Protein AF-A0A3D5YI89-F1 (afdb_monomer_lite)

Structure (mmCIF, N/CA/C/O backbone):
data_AF-A0A3D5YI89-F1
#
_entry.id   AF-A0A3D5YI89-F1
#
loop_
_atom_site.group_PDB
_atom_site.id
_atom_site.type_symbol
_atom_site.label_atom_id
_atom_site.label_alt_id
_atom_site.label_comp_id
_atom_site.label_asym_id
_atom_site.label_entity_id
_atom_site.label_seq_id
_atom_site.pdbx_PDB_ins_code
_atom_site.Cartn_x
_atom_site.Cartn_y
_atom_site.Cartn_z
_atom_site.occupancy
_atom_site.B_iso_or_equiv
_atom_site.auth_seq_id
_atom_site.auth_comp_id
_atom_site.auth_asym_id
_atom_site.auth_atom_id
_atom_site.pdbx_PDB_model_num
ATOM 1 N N . MET A 1 1 ? 6.642 -1.874 -14.138 1.00 91.25 1 MET A N 1
ATOM 2 C CA . MET A 1 1 ? 6.926 -0.472 -14.496 1.00 91.25 1 MET A CA 1
ATOM 3 C C . MET A 1 1 ? 8.266 -0.401 -15.227 1.00 91.25 1 MET A C 1
ATOM 5 O O . MET A 1 1 ? 9.163 -1.169 -14.890 1.00 91.25 1 MET A O 1
ATOM 9 N N . SER A 1 2 ? 8.361 0.403 -16.286 1.00 90.44 2 SER A N 1
ATOM 10 C CA . SER A 1 2 ? 9.575 0.615 -17.092 1.00 90.44 2 SER A CA 1
ATOM 11 C C . SER A 1 2 ? 10.580 1.542 -16.388 1.00 90.44 2 SER A C 1
ATOM 13 O O . SER A 1 2 ? 10.279 2.073 -15.319 1.00 90.44 2 SER A O 1
ATOM 15 N N . TYR A 1 3 ? 11.752 1.757 -16.997 1.00 86.81 3 TYR A N 1
ATOM 16 C CA . TYR A 1 3 ? 12.731 2.744 -16.523 1.00 86.81 3 TYR A CA 1
ATOM 17 C C . TYR A 1 3 ? 12.175 4.182 -16.550 1.00 86.81 3 TYR A C 1
ATOM 19 O O . TYR A 1 3 ? 12.464 4.974 -15.659 1.00 86.81 3 TYR A O 1
ATOM 27 N N . ASP A 1 4 ? 11.286 4.486 -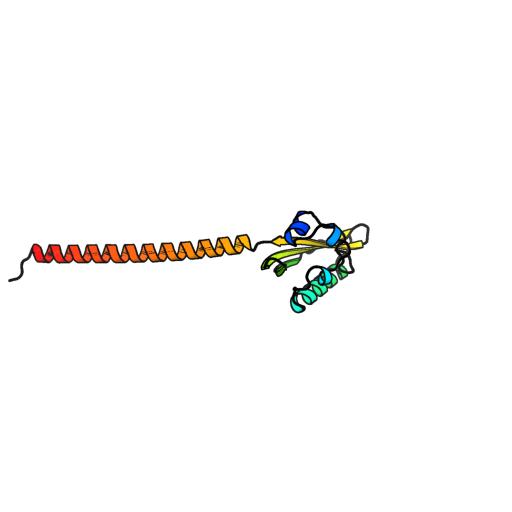17.501 1.00 88.56 4 ASP A N 1
ATOM 28 C CA . ASP A 1 4 ? 10.614 5.789 -17.631 1.00 88.56 4 ASP A CA 1
ATOM 29 C C . ASP A 1 4 ? 9.403 5.942 -16.686 1.00 88.56 4 ASP A C 1
ATOM 31 O O . ASP A 1 4 ? 8.573 6.829 -16.858 1.00 88.56 4 ASP A O 1
ATOM 35 N N . ASN A 1 5 ? 9.275 5.065 -15.682 1.00 90.38 5 ASN A N 1
ATOM 36 C CA . ASN A 1 5 ? 8.160 5.014 -14.731 1.00 90.38 5 ASN A CA 1
ATOM 37 C C . ASN A 1 5 ? 6.772 4.817 -15.372 1.00 90.38 5 ASN A C 1
ATOM 39 O O . ASN A 1 5 ? 5.757 5.198 -14.791 1.00 90.38 5 ASN A O 1
ATOM 43 N N . THR A 1 6 ? 6.706 4.166 -16.539 1.00 95.19 6 THR A N 1
ATOM 44 C CA . THR A 1 6 ? 5.429 3.808 -17.176 1.00 95.19 6 THR A CA 1
ATOM 45 C C . THR A 1 6 ? 4.980 2.386 -16.835 1.00 95.19 6 THR A C 1
ATOM 47 O O . THR A 1 6 ? 5.783 1.444 -16.729 1.00 95.19 6 THR A O 1
ATOM 50 N N . TYR A 1 7 ? 3.677 2.190 -16.655 1.00 96.56 7 TYR A N 1
ATOM 51 C CA . TYR A 1 7 ? 3.089 0.874 -16.417 1.00 96.56 7 TYR A CA 1
ATOM 52 C C . TYR A 1 7 ? 3.074 0.058 -17.709 1.00 96.56 7 TYR A C 1
ATOM 54 O O . TYR A 1 7 ? 2.392 0.379 -18.668 1.00 96.56 7 TYR A O 1
ATOM 62 N N . THR A 1 8 ? 3.828 -1.037 -17.728 1.00 95.44 8 THR A N 1
ATOM 63 C CA . THR A 1 8 ? 3.962 -1.908 -18.913 1.00 95.44 8 THR A CA 1
ATOM 64 C C . THR A 1 8 ? 3.185 -3.212 -18.789 1.00 95.44 8 THR A C 1
ATOM 66 O O . THR A 1 8 ? 2.913 -3.876 -19.784 1.00 95.44 8 THR A O 1
ATOM 69 N N . ARG A 1 9 ? 2.847 -3.600 -17.557 1.00 95.00 9 ARG A N 1
ATOM 70 C CA . ARG A 1 9 ? 2.046 -4.773 -17.209 1.00 95.00 9 ARG A CA 1
ATOM 71 C C . ARG A 1 9 ? 1.284 -4.459 -15.932 1.00 95.00 9 ARG A C 1
ATOM 73 O O . ARG A 1 9 ? 1.818 -3.788 -15.048 1.00 95.00 9 ARG A O 1
ATOM 80 N N . VAL A 1 10 ? 0.073 -4.981 -15.836 1.00 97.06 10 VAL A N 1
ATOM 81 C CA . VAL A 1 10 ? -0.809 -4.818 -14.684 1.00 97.06 10 VAL A CA 1
ATOM 82 C C . VAL A 1 10 ? -1.677 -6.065 -14.549 1.00 97.06 10 VAL A C 1
ATOM 84 O O . VAL A 1 10 ? -1.969 -6.723 -15.548 1.00 97.06 10 VAL A O 1
ATOM 87 N N . ASN A 1 11 ? -2.035 -6.438 -13.322 1.00 96.31 11 ASN A N 1
ATOM 88 C CA . ASN A 1 11 ? -3.022 -7.486 -13.089 1.00 96.31 11 ASN A CA 1
ATOM 89 C C . ASN A 1 11 ? -4.406 -6.872 -12.831 1.00 96.31 11 ASN A C 1
ATOM 91 O O . ASN A 1 11 ? -4.536 -5.750 -12.347 1.00 96.31 11 ASN A O 1
ATOM 95 N N . GLU A 1 12 ? -5.453 -7.657 -13.074 1.00 96.38 12 GLU A N 1
ATOM 96 C CA . GLU A 1 12 ? -6.840 -7.216 -12.868 1.00 96.38 12 GLU A CA 1
ATOM 97 C C . GLU A 1 12 ? -7.140 -6.806 -11.419 1.00 96.38 12 GLU A C 1
ATOM 99 O O . GL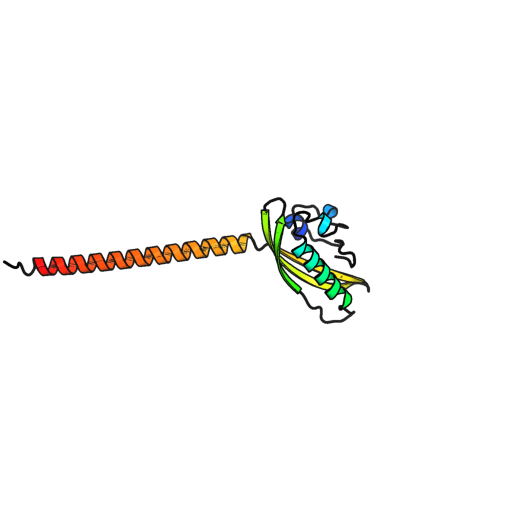U A 1 12 ? -8.027 -5.996 -11.166 1.00 96.38 12 GLU A O 1
ATOM 104 N N . SER A 1 13 ? -6.409 -7.356 -10.443 1.00 95.75 13 SER A N 1
ATOM 105 C CA . SER A 1 13 ? -6.600 -6.989 -9.037 1.00 95.75 13 SER A CA 1
ATOM 106 C C . SER A 1 13 ? -6.183 -5.548 -8.759 1.00 95.75 13 SER A C 1
ATOM 108 O O . SER A 1 13 ? -6.942 -4.824 -8.126 1.00 95.75 13 SER A O 1
ATOM 110 N N . PHE A 1 14 ? -5.011 -5.125 -9.242 1.00 96.44 14 PHE A N 1
ATOM 111 C CA . PHE A 1 14 ? -4.552 -3.745 -9.097 1.00 96.44 14 PHE A CA 1
ATOM 112 C C . PHE A 1 14 ? -5.442 -2.781 -9.877 1.00 96.44 14 PHE A C 1
ATOM 114 O O . PHE A 1 14 ? -5.803 -1.732 -9.356 1.00 96.44 14 PHE A O 1
ATOM 121 N N . ALA A 1 15 ? -5.848 -3.162 -11.092 1.00 96.38 15 ALA A N 1
ATOM 122 C CA . ALA A 1 15 ? -6.731 -2.340 -11.908 1.00 96.38 15 ALA A CA 1
ATOM 123 C C . ALA A 1 15 ? -8.058 -2.050 -11.188 1.00 96.38 15 ALA A C 1
ATOM 125 O O . ALA A 1 15 ? -8.439 -0.891 -11.022 1.00 96.38 15 ALA A O 1
ATOM 126 N N . ARG A 1 16 ? -8.695 -3.096 -10.639 1.00 95.31 16 ARG A N 1
ATOM 127 C CA . ARG A 1 16 ? -9.896 -2.950 -9.805 1.00 95.31 16 ARG A CA 1
ATOM 128 C C . ARG A 1 16 ? -9.656 -2.128 -8.544 1.00 95.31 16 ARG A C 1
ATOM 130 O O . ARG A 1 16 ? -10.518 -1.327 -8.212 1.00 95.31 16 ARG A O 1
ATOM 137 N N . MET A 1 17 ? -8.525 -2.325 -7.863 1.00 94.94 17 MET A N 1
ATOM 138 C CA . MET A 1 17 ? -8.186 -1.598 -6.634 1.00 94.94 17 MET A CA 1
ATOM 139 C C . MET A 1 17 ? -8.172 -0.084 -6.860 1.00 94.94 17 MET A C 1
ATOM 141 O O . MET A 1 17 ? -8.692 0.644 -6.034 1.00 94.94 17 MET A O 1
ATOM 145 N N . ILE A 1 18 ? -7.632 0.386 -7.989 1.00 95.19 18 ILE A N 1
ATOM 146 C CA . ILE A 1 18 ? -7.576 1.824 -8.305 1.00 95.19 18 ILE A CA 1
ATOM 147 C C . ILE A 1 18 ? -8.767 2.313 -9.148 1.00 95.19 18 ILE A C 1
ATOM 149 O O . ILE A 1 18 ? -8.733 3.425 -9.673 1.00 95.19 18 ILE A O 1
ATOM 153 N N . GLY A 1 19 ? -9.792 1.473 -9.341 1.00 94.94 19 GLY A N 1
ATOM 154 C CA . GLY A 1 19 ? -11.016 1.827 -10.067 1.00 94.94 19 GLY A CA 1
ATOM 155 C C . GLY A 1 19 ? -10.862 2.009 -11.583 1.00 94.94 19 GLY A C 1
ATOM 156 O O . GLY A 1 19 ? -11.665 2.713 -12.192 1.00 94.94 19 GLY A O 1
ATOM 157 N N . LYS A 1 20 ? -9.852 1.400 -12.220 1.00 95.81 20 LYS A N 1
ATOM 158 C CA . LYS A 1 20 ? -9.569 1.554 -13.663 1.00 95.81 20 LYS A CA 1
ATOM 159 C C . LYS A 1 20 ? -9.552 0.213 -14.396 1.00 95.81 20 LYS A C 1
ATOM 161 O O . LYS A 1 20 ? -9.392 -0.845 -13.792 1.00 95.81 20 LYS A O 1
ATOM 166 N N . ARG A 1 21 ? -9.704 0.236 -15.722 1.00 96.94 21 ARG A N 1
ATOM 167 C CA . ARG A 1 21 ? -9.434 -0.931 -16.579 1.00 96.94 21 ARG A CA 1
ATOM 168 C C . ARG A 1 21 ? -7.938 -1.042 -16.855 1.00 96.94 21 ARG A C 1
ATOM 170 O O . ARG A 1 21 ? -7.242 -0.030 -16.906 1.00 96.94 21 ARG A O 1
ATOM 177 N N . SER A 1 22 ? -7.447 -2.256 -17.092 1.00 96.31 22 SER A N 1
ATOM 178 C CA . SER A 1 22 ? -6.034 -2.502 -17.405 1.00 96.31 22 SER A CA 1
ATOM 179 C C . SER A 1 22 ? -5.523 -1.618 -18.556 1.00 96.31 22 SER A C 1
ATOM 181 O O . SER A 1 22 ? -4.439 -1.051 -18.453 1.00 96.31 22 SER A O 1
ATOM 183 N N . GLU A 1 23 ? -6.318 -1.392 -19.606 1.00 96.12 23 GLU A N 1
ATOM 184 C CA . GLU A 1 23 ? -5.944 -0.551 -20.757 1.00 96.12 23 GLU A CA 1
ATOM 185 C C . GLU A 1 23 ? -5.842 0.945 -20.429 1.00 96.12 23 GLU A C 1
ATOM 187 O O . GLU A 1 23 ? -5.177 1.683 -21.146 1.00 96.12 23 GLU A O 1
ATOM 192 N N . GLU A 1 24 ? -6.496 1.404 -19.360 1.00 96.88 24 GLU A N 1
ATOM 193 C CA . GLU A 1 24 ? -6.407 2.793 -18.889 1.00 96.88 24 GLU A CA 1
ATOM 194 C C . GLU A 1 24 ? -5.148 3.035 -18.047 1.00 96.88 24 GLU A C 1
ATOM 196 O O . GLU A 1 24 ? -4.813 4.183 -17.768 1.00 96.88 24 GLU A O 1
ATOM 201 N N . ILE A 1 25 ? -4.469 1.959 -17.637 1.00 97.56 25 ILE A N 1
ATOM 202 C CA . ILE A 1 25 ? -3.268 1.977 -16.793 1.00 97.56 25 ILE A CA 1
ATOM 203 C C . ILE A 1 25 ? -2.010 1.830 -17.640 1.00 97.56 25 ILE A C 1
ATOM 205 O O . ILE A 1 25 ? -0.990 2.446 -17.342 1.00 97.56 25 ILE A O 1
ATOM 209 N N . LEU A 1 26 ? -2.065 1.001 -18.682 1.00 97.44 26 LEU A N 1
ATOM 210 C CA . LEU A 1 26 ? -0.916 0.763 -19.548 1.00 97.44 26 LEU A CA 1
ATOM 211 C C . LEU A 1 26 ? -0.407 2.067 -20.175 1.00 97.44 26 LEU A C 1
ATOM 213 O O . LEU A 1 26 ? -1.175 2.949 -20.550 1.00 97.44 26 LEU A O 1
ATOM 217 N N . ASP A 1 27 ? 0.917 2.170 -20.253 1.00 96.94 27 ASP A N 1
ATOM 218 C CA . ASP A 1 27 ? 1.678 3.313 -20.763 1.00 96.94 27 ASP A CA 1
ATOM 219 C C . ASP A 1 27 ? 1.488 4.629 -19.993 1.00 96.94 27 ASP A C 1
ATOM 221 O O . ASP A 1 27 ? 2.034 5.657 -20.392 1.00 96.94 27 ASP A O 1
ATOM 225 N N . LYS A 1 28 ? 0.784 4.603 -18.857 1.00 97.62 28 LYS A N 1
ATOM 226 C CA . LYS A 1 28 ? 0.654 5.746 -17.950 1.00 97.62 28 LYS A CA 1
ATOM 227 C C . LYS A 1 28 ? 1.752 5.779 -16.909 1.00 97.62 28 LYS A C 1
ATOM 229 O O . LYS A 1 28 ? 2.378 4.761 -16.622 1.00 97.62 28 LYS A O 1
ATOM 234 N N . THR A 1 29 ? 1.973 6.954 -16.343 1.00 95.62 29 THR A N 1
ATOM 235 C CA . THR A 1 29 ? 2.845 7.187 -15.186 1.00 95.62 29 THR A CA 1
ATOM 236 C C . THR A 1 29 ? 2.043 7.272 -13.884 1.00 95.62 29 THR A C 1
ATOM 238 O O . THR A 1 29 ? 0.823 7.447 -13.901 1.00 95.62 29 THR A O 1
ATOM 241 N N . ASP A 1 30 ? 2.726 7.219 -12.736 1.00 93.88 30 ASP A N 1
ATOM 242 C CA . ASP A 1 30 ? 2.101 7.508 -11.432 1.00 93.88 30 ASP A CA 1
ATOM 243 C C . ASP A 1 30 ? 1.498 8.929 -11.365 1.00 93.88 30 ASP A C 1
ATOM 245 O O . ASP A 1 30 ? 0.561 9.174 -10.608 1.00 93.88 30 ASP A O 1
ATOM 249 N N . GLU A 1 31 ? 2.022 9.883 -12.143 1.00 93.75 31 GLU A N 1
ATOM 250 C CA . GLU A 1 31 ? 1.488 11.251 -12.258 1.00 93.75 31 GLU A CA 1
ATOM 251 C C . GLU A 1 31 ? 0.128 11.293 -12.932 1.00 93.75 31 GLU A C 1
ATOM 253 O O . GLU A 1 31 ? -0.801 11.909 -12.414 1.00 93.75 31 GLU A O 1
ATOM 258 N N . GLU A 1 32 ? -0.018 10.568 -14.033 1.00 95.81 32 GLU A N 1
ATOM 259 C CA . GLU A 1 32 ? -1.285 10.504 -14.751 1.00 95.81 32 GLU A CA 1
ATOM 260 C C . GLU A 1 32 ? -2.343 9.680 -14.007 1.00 95.81 32 GLU A C 1
ATOM 262 O O . GLU A 1 32 ? -3.533 9.979 -14.109 1.00 95.81 32 GLU A O 1
ATOM 267 N N . LEU A 1 33 ? -1.934 8.632 -13.282 1.00 95.50 33 LEU A N 1
ATOM 268 C CA . LEU A 1 33 ? -2.864 7.715 -12.613 1.00 95.50 33 LEU A CA 1
ATOM 269 C C . LEU A 1 33 ? -3.298 8.185 -11.230 1.00 95.50 33 LEU A C 1
ATOM 271 O O . LEU A 1 33 ? -4.443 7.943 -10.850 1.00 95.50 33 LEU A O 1
ATOM 275 N N . PHE A 1 34 ? -2.409 8.858 -10.500 1.00 95.75 34 PHE A N 1
ATOM 276 C CA . PHE A 1 34 ? -2.644 9.287 -9.124 1.00 95.75 34 PHE A CA 1
ATOM 277 C C . PHE A 1 34 ? -2.438 10.799 -8.995 1.00 95.75 34 PHE A C 1
ATOM 279 O O . PHE A 1 34 ? -1.501 11.240 -8.325 1.00 95.75 34 PHE A O 1
ATOM 286 N N . PRO A 1 35 ? -3.293 11.627 -9.623 1.00 94.62 35 PRO A N 1
ATOM 287 C CA . PRO A 1 35 ? -3.137 13.083 -9.609 1.00 94.62 35 PRO A CA 1
ATOM 288 C C . PRO A 1 35 ? -3.331 13.696 -8.215 1.00 94.62 35 PRO A C 1
ATOM 290 O O . PRO A 1 35 ? -2.849 14.793 -7.958 1.00 94.62 35 PRO A O 1
ATOM 293 N N . LEU A 1 36 ? -4.021 12.993 -7.310 1.00 94.31 36 LEU A N 1
ATOM 294 C CA . LEU A 1 36 ? -4.231 13.424 -5.926 1.00 94.31 36 LEU A CA 1
ATOM 295 C C . LEU A 1 36 ? -3.055 13.071 -5.001 1.00 94.31 36 LEU A C 1
ATOM 297 O O . LEU A 1 36 ? -2.988 13.576 -3.882 1.00 94.31 36 LEU A O 1
ATOM 301 N N . LEU A 1 37 ? -2.126 12.217 -5.447 1.00 95.50 37 LEU A N 1
ATOM 302 C CA . LEU A 1 37 ? -0.961 11.836 -4.655 1.00 95.50 37 LEU A CA 1
ATOM 303 C C . LEU A 1 37 ? -0.039 13.043 -4.461 1.00 95.50 37 LEU A C 1
ATOM 305 O O . LEU A 1 37 ? 0.319 13.720 -5.428 1.00 95.50 37 LEU A O 1
ATOM 309 N N . SER A 1 38 ? 0.368 13.284 -3.214 1.00 94.94 38 SER A N 1
ATOM 310 C CA . SER A 1 38 ? 1.212 14.426 -2.867 1.00 94.94 38 SER A CA 1
ATOM 311 C C . SER A 1 38 ? 2.578 14.372 -3.556 1.00 94.94 38 SER A C 1
ATOM 313 O O . SER A 1 38 ? 3.162 13.300 -3.744 1.00 94.94 38 SER A O 1
ATOM 315 N N . ASP A 1 39 ? 3.121 15.547 -3.878 1.00 94.94 39 ASP A N 1
ATOM 316 C CA . ASP A 1 39 ? 4.433 15.662 -4.524 1.00 94.94 39 ASP A CA 1
ATOM 317 C C . ASP A 1 39 ? 5.561 15.074 -3.671 1.00 94.94 39 ASP A C 1
ATOM 319 O O . ASP A 1 39 ? 6.510 14.515 -4.213 1.00 94.94 39 ASP A O 1
ATOM 323 N N . ASP A 1 40 ? 5.464 15.157 -2.342 1.00 94.75 40 ASP A N 1
ATOM 324 C CA . ASP A 1 40 ? 6.448 14.560 -1.433 1.00 94.75 40 ASP A CA 1
ATOM 325 C C . ASP A 1 40 ? 6.516 13.036 -1.604 1.00 94.75 40 ASP A C 1
ATOM 327 O O . ASP A 1 40 ? 7.585 12.480 -1.877 1.00 94.75 40 ASP A O 1
ATOM 331 N N . ILE A 1 41 ? 5.359 12.363 -1.545 1.00 94.19 41 ILE A N 1
ATOM 332 C CA . ILE A 1 41 ? 5.292 10.914 -1.742 1.00 94.19 41 ILE A CA 1
ATOM 333 C C . ILE A 1 41 ? 5.727 10.578 -3.167 1.00 94.19 41 ILE A C 1
ATOM 335 O O . ILE A 1 41 ? 6.595 9.727 -3.346 1.00 94.19 41 ILE A O 1
ATOM 339 N N . ARG A 1 42 ? 5.206 11.277 -4.179 1.00 94.31 42 ARG A N 1
ATOM 340 C CA . ARG A 1 42 ? 5.560 11.060 -5.589 1.00 94.31 42 ARG A CA 1
ATOM 341 C C . ARG A 1 42 ? 7.068 11.137 -5.822 1.00 94.31 42 ARG A C 1
ATOM 343 O O . ARG A 1 42 ? 7.654 10.203 -6.366 1.00 94.31 42 ARG A O 1
ATOM 350 N N . ASN A 1 43 ? 7.707 12.216 -5.382 1.00 94.19 43 ASN A N 1
ATOM 351 C CA . ASN A 1 43 ? 9.140 12.429 -5.570 1.00 94.19 43 ASN A CA 1
ATOM 352 C C . ASN A 1 43 ? 9.968 11.374 -4.835 1.00 94.19 43 ASN A C 1
ATOM 354 O O . ASN A 1 43 ? 10.956 10.877 -5.380 1.00 94.19 43 ASN A O 1
ATOM 358 N N . ARG A 1 44 ? 9.545 10.978 -3.630 1.00 94.00 44 ARG A N 1
ATOM 359 C CA . ARG A 1 44 ? 10.175 9.897 -2.868 1.00 94.00 44 ARG A CA 1
ATOM 360 C C . ARG A 1 44 ? 10.079 8.555 -3.598 1.00 94.00 44 ARG A C 1
ATOM 362 O O . ARG A 1 44 ? 11.092 7.867 -3.716 1.00 94.00 44 ARG A O 1
ATOM 369 N N . LEU A 1 45 ? 8.909 8.209 -4.142 1.00 93.00 45 LEU A N 1
ATOM 370 C CA . LEU A 1 45 ? 8.703 6.986 -4.928 1.00 93.00 45 LEU A CA 1
ATOM 371 C C . LEU A 1 45 ? 9.552 6.978 -6.205 1.00 93.00 45 LEU A C 1
ATOM 373 O O . LEU A 1 45 ? 10.164 5.958 -6.516 1.00 93.00 45 LEU A O 1
ATOM 377 N N . LEU A 1 46 ? 9.621 8.104 -6.921 1.00 92.81 46 LEU A N 1
ATOM 378 C CA . LEU A 1 46 ? 10.427 8.247 -8.137 1.00 92.81 46 LEU A CA 1
ATOM 379 C C . LEU A 1 46 ? 11.927 8.121 -7.848 1.00 92.81 46 LEU A C 1
ATOM 381 O O . LEU A 1 46 ? 12.629 7.390 -8.546 1.00 92.81 46 LEU A O 1
ATOM 385 N N . ALA A 1 47 ? 12.418 8.802 -6.809 1.00 92.44 47 ALA A N 1
ATOM 386 C CA . ALA A 1 47 ? 13.815 8.716 -6.394 1.00 92.44 47 ALA A CA 1
ATOM 387 C C . ALA A 1 47 ? 14.184 7.291 -5.957 1.00 92.44 47 ALA A C 1
ATOM 389 O O . ALA A 1 47 ? 15.235 6.784 -6.342 1.00 92.44 47 ALA A O 1
ATOM 390 N N . SER A 1 48 ? 13.293 6.635 -5.209 1.00 91.31 48 SER A N 1
ATOM 391 C CA . SER A 1 48 ? 13.435 5.240 -4.790 1.00 91.31 48 SER A CA 1
ATOM 392 C C . SER A 1 48 ? 13.528 4.293 -5.992 1.00 91.31 48 SER A C 1
ATOM 394 O O . SER A 1 48 ? 14.519 3.578 -6.130 1.00 91.31 48 SER A O 1
ATOM 396 N N . ASN A 1 49 ? 12.573 4.373 -6.931 1.00 92.00 49 ASN A N 1
ATOM 397 C CA . ASN A 1 49 ? 12.582 3.572 -8.159 1.00 92.00 49 ASN A CA 1
ATOM 398 C C . ASN A 1 49 ? 13.883 3.761 -8.947 1.00 92.00 49 ASN A C 1
ATOM 400 O O . ASN A 1 49 ? 14.493 2.783 -9.373 1.00 92.00 49 ASN A O 1
ATOM 404 N N . LYS A 1 50 ? 14.309 5.015 -9.138 1.00 91.25 50 LYS A N 1
ATOM 405 C CA . LYS A 1 50 ? 15.524 5.338 -9.889 1.00 91.25 50 LYS A CA 1
ATOM 406 C C . LYS A 1 50 ? 16.765 4.744 -9.231 1.00 91.25 50 LYS A C 1
ATOM 408 O O . LYS A 1 50 ? 17.532 4.072 -9.908 1.00 91.25 50 LYS A O 1
ATOM 413 N N . ASN A 1 51 ? 16.928 4.940 -7.923 1.00 90.81 51 ASN A N 1
ATOM 414 C CA . ASN A 1 51 ? 18.066 4.395 -7.189 1.00 90.81 51 ASN A CA 1
ATOM 415 C C . ASN A 1 51 ? 18.121 2.865 -7.307 1.00 90.81 51 ASN A C 1
ATOM 417 O O . ASN A 1 51 ? 19.170 2.331 -7.648 1.00 90.81 51 ASN A O 1
ATOM 421 N N . SER A 1 52 ? 16.995 2.170 -7.110 1.00 90.00 52 SER A N 1
ATOM 422 C CA . SER A 1 52 ? 16.927 0.707 -7.241 1.00 90.00 52 SER A CA 1
ATOM 423 C C . SER A 1 52 ? 17.228 0.213 -8.660 1.00 90.00 52 SER A C 1
ATOM 425 O O . SER A 1 52 ? 17.847 -0.834 -8.833 1.00 90.00 52 SER A O 1
ATOM 427 N N . LEU A 1 53 ? 16.797 0.946 -9.690 1.00 90.25 53 LEU A N 1
ATOM 428 C CA . LEU A 1 53 ? 17.095 0.610 -11.085 1.00 90.25 53 LEU A CA 1
ATOM 429 C C . LEU A 1 53 ? 18.560 0.871 -11.447 1.00 90.25 53 LEU A C 1
ATOM 431 O O . LEU A 1 53 ? 19.138 0.120 -12.228 1.00 90.25 53 LEU A O 1
ATOM 435 N N . ASP A 1 54 ? 19.172 1.917 -10.903 1.00 89.12 54 ASP A N 1
ATOM 436 C CA . ASP A 1 54 ? 20.569 2.236 -11.189 1.00 89.12 54 ASP A CA 1
ATOM 437 C C . ASP A 1 54 ? 21.521 1.213 -10.540 1.00 89.12 54 ASP A C 1
ATOM 439 O O . ASP A 1 54 ? 22.583 0.943 -11.102 1.00 89.12 54 ASP A O 1
ATOM 443 N N . THR A 1 55 ? 21.128 0.587 -9.422 1.00 86.56 55 THR A N 1
ATOM 444 C CA . THR A 1 55 ? 21.950 -0.399 -8.697 1.00 86.56 55 THR A CA 1
ATOM 445 C C . THR A 1 55 ? 21.721 -1.857 -9.094 1.00 86.56 55 THR A C 1
ATOM 447 O O . THR A 1 55 ? 22.622 -2.660 -8.885 1.00 86.56 55 THR A O 1
ATOM 450 N N . VAL A 1 56 ? 20.553 -2.228 -9.640 1.00 88.62 56 VAL A N 1
ATOM 451 C CA . VAL A 1 56 ? 20.243 -3.640 -9.944 1.00 88.62 56 VAL A CA 1
ATOM 452 C C . VAL A 1 56 ? 21.066 -4.170 -11.120 1.00 88.62 56 VAL A C 1
ATOM 454 O O . VAL A 1 56 ? 21.112 -3.541 -12.178 1.00 88.62 56 VAL A O 1
ATOM 457 N N . GLU A 1 57 ? 21.657 -5.354 -10.977 1.00 85.50 57 GLU A N 1
ATOM 458 C CA . GLU A 1 57 ? 22.408 -6.045 -12.032 1.00 85.50 57 GLU A CA 1
ATOM 459 C C . GLU A 1 57 ? 21.803 -7.422 -12.364 1.00 85.50 57 GLU A C 1
ATOM 461 O O . GLU A 1 57 ? 20.964 -7.968 -11.642 1.00 85.50 57 GLU A O 1
ATOM 466 N N . GLU A 1 58 ? 22.188 -7.991 -13.508 1.00 75.44 58 GLU A N 1
ATOM 467 C CA . GLU A 1 58 ? 21.709 -9.310 -13.932 1.00 75.44 58 GLU A CA 1
ATOM 468 C C . GLU A 1 58 ? 22.288 -10.406 -13.013 1.00 75.44 58 GLU A C 1
ATOM 470 O O . GLU A 1 58 ? 23.505 -10.558 -12.917 1.00 75.44 58 GLU A O 1
ATOM 475 N N . ASN A 1 59 ? 21.413 -11.201 -12.379 1.00 70.50 59 ASN A N 1
ATOM 476 C CA . ASN A 1 59 ? 21.722 -12.213 -11.345 1.00 70.50 59 ASN A CA 1
ATOM 477 C C . ASN A 1 59 ? 22.042 -11.676 -9.937 1.00 70.50 59 ASN A C 1
ATOM 479 O O . ASN A 1 59 ? 22.577 -12.429 -9.124 1.00 70.50 59 ASN A O 1
ATOM 483 N N . ASP A 1 60 ? 21.712 -10.418 -9.643 1.00 74.75 60 ASP A N 1
ATOM 484 C CA . ASP A 1 60 ? 21.822 -9.871 -8.287 1.00 74.75 60 ASP A CA 1
ATOM 485 C C . ASP A 1 60 ? 20.662 -10.322 -7.378 1.00 74.75 60 ASP A C 1
ATOM 487 O O . ASP A 1 60 ? 19.550 -10.598 -7.854 1.00 74.75 60 ASP A O 1
ATOM 491 N N . ASP A 1 61 ? 20.912 -10.377 -6.068 1.00 68.56 61 ASP A N 1
ATOM 492 C CA . ASP A 1 61 ? 19.864 -10.597 -5.071 1.00 68.56 61 ASP A CA 1
ATOM 493 C C . ASP A 1 61 ? 18.961 -9.354 -5.044 1.00 68.56 61 ASP A C 1
ATOM 495 O O . ASP A 1 61 ? 19.359 -8.264 -4.641 1.00 68.56 61 ASP A O 1
ATOM 499 N N . GLN A 1 62 ? 17.726 -9.503 -5.525 1.00 80.25 62 GLN A N 1
ATOM 500 C CA . GLN A 1 62 ? 16.818 -8.373 -5.719 1.00 80.25 62 GLN A CA 1
ATOM 501 C C . GLN A 1 62 ? 16.319 -7.826 -4.375 1.00 80.25 62 GLN A C 1
ATOM 503 O O . GLN A 1 62 ? 15.395 -8.379 -3.767 1.00 80.25 62 GLN A O 1
ATOM 508 N N . GLU A 1 63 ? 16.887 -6.706 -3.925 1.00 83.50 63 GLU A N 1
ATOM 509 C CA . GLU A 1 63 ? 16.388 -6.006 -2.744 1.00 83.50 63 GLU A CA 1
ATOM 510 C C . GLU A 1 63 ? 14.966 -5.491 -2.987 1.00 83.50 63 GLU A C 1
ATOM 512 O O . GLU A 1 63 ? 14.703 -4.660 -3.858 1.00 83.50 63 GLU A O 1
ATOM 517 N N . THR A 1 64 ? 14.025 -6.010 -2.200 1.00 88.50 64 THR A N 1
ATOM 518 C CA . THR A 1 64 ? 12.634 -5.563 -2.233 1.00 88.50 64 THR A CA 1
ATOM 519 C C . THR A 1 64 ? 12.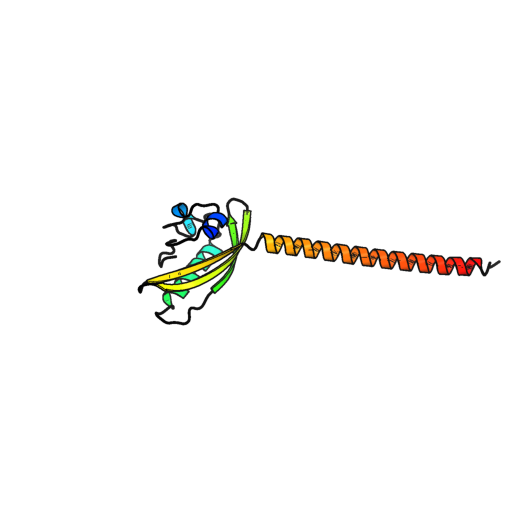441 -4.450 -1.221 1.00 88.50 64 THR A C 1
ATOM 521 O O . THR A 1 64 ? 12.655 -4.639 -0.025 1.00 88.50 64 THR A O 1
ATOM 524 N N . LEU A 1 65 ? 11.989 -3.300 -1.706 1.00 91.00 65 LEU A N 1
ATOM 525 C CA . LEU A 1 65 ? 11.567 -2.192 -0.866 1.00 91.00 65 LEU A CA 1
ATOM 526 C C . LEU A 1 65 ? 10.104 -2.380 -0.487 1.00 91.00 65 LEU A C 1
ATOM 528 O O . LEU A 1 65 ? 9.265 -2.651 -1.345 1.00 91.00 65 LEU A O 1
ATOM 532 N N . GLU A 1 66 ? 9.807 -2.229 0.796 1.00 95.06 66 GLU A N 1
ATOM 533 C CA . GLU A 1 66 ? 8.459 -2.309 1.346 1.00 95.06 66 GLU A CA 1
ATOM 534 C C . GLU A 1 66 ? 8.173 -1.050 2.154 1.00 95.06 66 GLU A C 1
ATOM 536 O O . GLU A 1 66 ? 8.941 -0.669 3.037 1.00 95.06 66 GLU A O 1
ATOM 541 N N . GLU A 1 67 ? 7.065 -0.393 1.839 1.00 95.50 67 GLU A N 1
ATOM 542 C CA . GLU A 1 67 ? 6.626 0.815 2.523 1.00 95.50 67 GLU A CA 1
ATOM 543 C C . GLU A 1 67 ? 5.104 0.865 2.626 1.00 95.50 67 GLU A C 1
ATOM 545 O O . GLU A 1 67 ? 4.388 0.283 1.811 1.00 95.50 67 GLU A O 1
ATOM 550 N N . ILE A 1 68 ? 4.610 1.580 3.634 1.00 96.62 68 ILE A N 1
ATOM 551 C CA . ILE A 1 68 ? 3.188 1.881 3.784 1.00 96.62 68 ILE A CA 1
ATOM 552 C C . ILE A 1 68 ? 2.968 3.318 3.324 1.00 96.62 68 ILE A C 1
ATOM 554 O O . ILE A 1 68 ? 3.669 4.227 3.776 1.00 96.62 68 ILE A O 1
ATOM 558 N N . ILE A 1 69 ? 2.000 3.525 2.436 1.00 96.62 69 ILE A N 1
ATOM 559 C CA . ILE A 1 69 ? 1.617 4.848 1.940 1.00 96.62 69 ILE A CA 1
ATOM 560 C C . ILE A 1 69 ? 0.118 5.086 2.119 1.00 96.62 69 ILE A C 1
ATOM 562 O O . ILE A 1 69 ? -0.670 4.143 2.078 1.00 96.62 69 ILE A O 1
ATOM 566 N N . SER A 1 70 ? -0.261 6.355 2.277 1.00 96.62 70 SER A N 1
ATOM 567 C CA . SER A 1 70 ? -1.640 6.803 2.061 1.00 96.62 70 SER A CA 1
ATOM 568 C C . SER A 1 70 ? -1.791 7.146 0.585 1.00 96.62 70 SER A C 1
ATOM 570 O O . SER A 1 70 ? -1.035 7.973 0.064 1.00 96.62 70 SER A O 1
ATOM 572 N N . LEU A 1 71 ? -2.704 6.465 -0.094 1.00 96.81 71 LEU A N 1
ATOM 573 C CA . LEU A 1 71 ? -3.009 6.645 -1.501 1.00 96.81 71 LEU A CA 1
ATOM 574 C C . LEU A 1 71 ? -4.426 7.225 -1.633 1.00 96.81 71 LEU A C 1
ATOM 576 O O . LEU A 1 71 ? -5.393 6.496 -1.405 1.00 96.81 71 LEU A O 1
ATOM 580 N N . PRO A 1 72 ? -4.567 8.498 -2.033 1.00 96.44 72 PRO A N 1
ATOM 581 C CA . PRO A 1 72 ? -5.870 9.075 -2.331 1.00 96.44 72 PRO A CA 1
ATOM 582 C C . PRO A 1 72 ? -6.390 8.539 -3.670 1.00 96.44 72 PRO A C 1
ATOM 584 O O . PRO A 1 72 ? -5.828 8.826 -4.733 1.00 96.44 72 PRO A O 1
ATOM 587 N N . LEU A 1 73 ? -7.470 7.767 -3.607 1.00 94.25 73 LEU A N 1
ATOM 588 C CA . LEU A 1 73 ? -8.252 7.293 -4.745 1.00 94.25 73 LEU A CA 1
ATOM 589 C C . LEU A 1 73 ? -9.556 8.101 -4.867 1.00 94.25 73 LEU A C 1
ATOM 591 O O . LEU A 1 73 ? -9.826 9.009 -4.083 1.00 94.25 73 LEU A O 1
ATOM 595 N N . GLU A 1 74 ? -10.356 7.815 -5.896 1.00 90.50 74 GLU A N 1
ATOM 596 C CA . GLU A 1 74 ? -11.616 8.536 -6.141 1.00 90.50 74 GLU A CA 1
ATOM 597 C C . GLU A 1 74 ? -12.658 8.311 -5.031 1.00 90.50 74 GLU A C 1
ATOM 599 O O . GLU A 1 74 ? -13.496 9.180 -4.788 1.00 90.50 74 GLU A O 1
ATOM 604 N N . ASP A 1 75 ? -12.607 7.162 -4.357 1.00 93.19 75 ASP A N 1
ATOM 605 C CA . ASP A 1 75 ? -13.513 6.747 -3.287 1.00 93.19 75 ASP A CA 1
ATOM 606 C C . ASP A 1 75 ? -13.015 7.076 -1.872 1.00 93.19 75 ASP A C 1
ATOM 608 O O . ASP A 1 75 ? -13.811 7.026 -0.931 1.00 93.19 75 ASP A O 1
ATOM 612 N N . GLY A 1 76 ? -11.757 7.489 -1.704 1.00 94.56 76 GLY A N 1
ATOM 613 C CA . GLY A 1 76 ? -11.241 7.927 -0.410 1.00 94.56 76 GLY A CA 1
ATOM 614 C C . GLY A 1 76 ? -9.729 7.806 -0.253 1.00 94.56 76 GLY A C 1
ATOM 615 O O . GLY A 1 76 ? -8.982 7.662 -1.216 1.00 94.56 76 GLY A O 1
ATOM 616 N N . GLU A 1 77 ? -9.274 7.894 0.996 1.00 96.38 77 GLU A N 1
ATOM 617 C CA . GLU A 1 77 ? -7.890 7.603 1.377 1.00 96.38 77 GLU A CA 1
ATOM 618 C C . GLU A 1 77 ? -7.731 6.105 1.632 1.00 96.38 77 GLU A C 1
ATOM 620 O O . GLU A 1 77 ? -8.455 5.538 2.450 1.00 96.38 77 GLU A O 1
ATOM 625 N N . HIS A 1 78 ? -6.759 5.483 0.967 1.00 96.88 78 HIS A N 1
ATOM 626 C CA . HIS A 1 78 ? -6.452 4.066 1.129 1.00 96.88 78 HIS A CA 1
ATOM 627 C C . HIS A 1 78 ? -5.057 3.883 1.709 1.00 96.88 78 HIS A C 1
ATOM 629 O O . HIS A 1 78 ? -4.091 4.502 1.267 1.00 96.88 78 HIS A O 1
ATOM 635 N N . ILE A 1 79 ? -4.923 2.984 2.676 1.00 97.62 79 ILE A N 1
ATOM 636 C CA . ILE A 1 79 ? -3.636 2.615 3.255 1.00 97.62 79 ILE A CA 1
ATOM 637 C C . ILE A 1 79 ? -3.100 1.413 2.486 1.00 97.62 79 ILE A C 1
ATOM 639 O O . ILE A 1 79 ? -3.657 0.315 2.542 1.00 97.62 79 ILE A O 1
ATOM 643 N N . ILE A 1 80 ? -2.002 1.623 1.766 1.00 97.81 80 ILE A N 1
ATOM 644 C CA . ILE A 1 80 ? -1.426 0.640 0.853 1.00 97.81 80 ILE A CA 1
ATOM 645 C C . ILE A 1 80 ? -0.073 0.174 1.377 1.00 97.81 80 ILE A C 1
ATOM 647 O O . ILE A 1 80 ? 0.826 0.988 1.590 1.00 97.81 80 ILE A O 1
ATOM 651 N N . ILE A 1 81 ? 0.105 -1.142 1.505 1.00 97.88 81 ILE A N 1
ATOM 652 C CA . ILE A 1 81 ? 1.443 -1.741 1.534 1.00 97.88 81 ILE A CA 1
ATOM 653 C C . ILE A 1 81 ? 1.928 -1.825 0.092 1.00 97.88 81 ILE A C 1
ATOM 655 O O . ILE A 1 81 ? 1.369 -2.565 -0.723 1.00 97.88 81 ILE A O 1
ATOM 659 N N . LEU A 1 82 ? 2.980 -1.078 -0.213 1.00 96.81 82 LEU A N 1
ATOM 660 C CA . LEU A 1 82 ? 3.622 -1.054 -1.512 1.00 96.81 82 LEU A CA 1
ATOM 661 C C . LEU A 1 82 ? 4.955 -1.795 -1.426 1.00 96.81 82 LEU A C 1
ATOM 663 O O . LEU A 1 82 ? 5.865 -1.383 -0.711 1.00 96.81 82 LEU A O 1
ATOM 667 N N . LYS A 1 83 ? 5.065 -2.891 -2.175 1.00 96.06 83 LYS A N 1
ATOM 668 C CA . LYS A 1 83 ? 6.303 -3.656 -2.340 1.00 96.06 83 LYS A CA 1
ATOM 669 C C . LYS A 1 83 ? 6.840 -3.442 -3.741 1.00 96.06 83 LYS A C 1
ATOM 671 O O . LYS A 1 83 ? 6.099 -3.607 -4.710 1.00 96.06 83 LYS A O 1
ATOM 676 N N . LYS A 1 84 ? 8.112 -3.087 -3.861 1.00 94.56 84 LYS A N 1
ATOM 677 C CA . LYS A 1 84 ? 8.781 -2.838 -5.136 1.00 94.56 84 LYS A CA 1
ATOM 678 C C . LYS A 1 84 ? 10.070 -3.630 -5.210 1.00 94.56 84 LYS A C 1
ATOM 680 O O . LYS A 1 84 ? 10.937 -3.492 -4.356 1.00 94.56 84 LYS A O 1
ATOM 685 N N . THR A 1 85 ? 10.198 -4.413 -6.267 1.00 94.38 85 THR A N 1
ATOM 686 C CA . THR A 1 85 ? 11.370 -5.239 -6.534 1.00 94.38 85 THR A CA 1
ATOM 687 C C . THR A 1 85 ? 11.938 -4.831 -7.892 1.00 94.38 85 THR A C 1
ATOM 689 O O . THR A 1 85 ? 11.219 -4.930 -8.896 1.00 94.38 85 THR A O 1
ATOM 692 N N . PRO A 1 86 ? 13.184 -4.334 -7.972 1.00 94.25 86 PRO A N 1
ATOM 693 C CA . PRO A 1 86 ? 13.837 -4.113 -9.249 1.00 94.25 86 PRO A CA 1
ATOM 694 C C . PRO A 1 86 ? 14.172 -5.465 -9.887 1.00 94.25 86 PRO A C 1
ATOM 696 O O . PRO A 1 86 ? 14.663 -6.378 -9.230 1.00 94.25 86 PRO A O 1
ATOM 699 N N . ILE A 1 87 ? 13.887 -5.603 -11.176 1.00 92.69 87 ILE A N 1
ATOM 700 C CA . ILE A 1 87 ? 14.113 -6.823 -11.949 1.00 92.69 87 ILE A CA 1
ATOM 701 C C . ILE A 1 87 ? 14.829 -6.487 -13.255 1.00 92.69 87 ILE A C 1
ATOM 703 O O . ILE A 1 87 ? 14.608 -5.426 -13.842 1.00 92.69 87 ILE A O 1
ATOM 707 N N . VAL A 1 88 ? 15.642 -7.419 -13.745 1.00 91.25 88 VAL A N 1
ATOM 708 C CA . VAL A 1 88 ? 16.187 -7.380 -15.106 1.00 91.25 88 VAL A CA 1
ATOM 709 C C . VAL A 1 88 ? 15.438 -8.419 -15.936 1.00 91.25 88 VAL A C 1
ATOM 711 O O . VAL A 1 88 ? 15.547 -9.616 -15.695 1.00 91.25 88 VAL A O 1
ATOM 714 N N . GLU A 1 89 ? 14.640 -7.966 -16.900 1.00 88.38 89 GLU A N 1
ATOM 715 C CA . GLU A 1 89 ? 13.837 -8.819 -17.782 1.00 88.38 89 GLU A CA 1
ATOM 716 C C . GLU A 1 89 ? 14.302 -8.609 -19.227 1.00 88.38 89 GLU A C 1
ATOM 718 O O . GLU A 1 89 ? 14.187 -7.509 -19.766 1.00 88.38 89 GLU A O 1
ATOM 723 N N . HIS A 1 90 ? 14.856 -9.652 -19.855 1.00 88.75 90 HIS A N 1
ATOM 724 C CA . HIS A 1 90 ? 15.436 -9.588 -21.208 1.00 88.75 90 HIS A CA 1
ATOM 725 C C . HIS A 1 90 ? 16.475 -8.458 -21.380 1.00 88.75 90 HIS A C 1
ATOM 727 O O . HIS A 1 90 ? 16.466 -7.735 -22.376 1.00 88.75 90 HIS A O 1
ATOM 733 N N . GLY A 1 91 ? 17.346 -8.271 -20.382 1.00 88.00 91 GLY A N 1
ATOM 734 C CA . GLY A 1 91 ? 18.362 -7.211 -20.371 1.00 88.00 91 GLY A CA 1
ATOM 735 C C . GLY A 1 91 ? 17.820 -5.802 -20.095 1.00 88.00 91 GLY A C 1
ATOM 736 O O . GLY A 1 91 ? 18.575 -4.836 -20.166 1.00 88.00 91 GLY A O 1
ATOM 737 N N . GLN A 1 92 ? 16.528 -5.654 -19.780 1.00 90.44 92 GLN A N 1
ATOM 738 C CA . GLN A 1 92 ? 15.918 -4.369 -19.438 1.00 90.44 92 GLN A CA 1
ATOM 739 C C . GLN A 1 92 ? 15.611 -4.289 -17.944 1.00 90.44 92 GLN A C 1
ATOM 741 O O . GLN A 1 92 ? 14.889 -5.129 -17.405 1.00 90.44 92 GLN A O 1
ATOM 746 N N . LYS A 1 93 ? 16.116 -3.240 -17.289 1.00 91.94 93 LYS A N 1
ATOM 747 C CA . LYS A 1 93 ? 15.833 -2.945 -15.880 1.00 91.94 93 LYS A CA 1
ATOM 748 C C . LYS A 1 93 ? 14.401 -2.410 -15.735 1.00 91.94 93 LYS A C 1
ATOM 750 O O . LYS A 1 93 ? 13.984 -1.516 -16.474 1.00 91.94 93 LYS A O 1
ATOM 755 N N . ARG A 1 94 ? 13.626 -2.980 -14.812 1.00 93.62 94 ARG A N 1
ATOM 756 C CA . ARG A 1 94 ? 12.204 -2.682 -14.565 1.00 93.62 94 ARG A CA 1
ATOM 757 C C . ARG A 1 94 ? 11.907 -2.745 -13.071 1.00 93.62 94 ARG A C 1
ATOM 759 O O . ARG A 1 94 ? 12.615 -3.410 -12.330 1.00 93.62 94 ARG A O 1
ATOM 766 N N . ILE A 1 95 ? 10.827 -2.103 -12.636 1.00 94.75 95 ILE A N 1
ATOM 767 C CA . ILE A 1 95 ? 10.288 -2.279 -11.280 1.00 94.75 95 ILE A CA 1
ATOM 768 C C . ILE A 1 95 ? 9.054 -3.177 -11.344 1.00 94.75 95 ILE A C 1
ATOM 770 O O . ILE A 1 95 ? 8.090 -2.875 -12.058 1.00 94.75 95 ILE A O 1
ATOM 774 N N . MET A 1 96 ? 9.058 -4.264 -10.580 1.00 94.75 96 MET A N 1
ATOM 775 C CA . MET A 1 96 ? 7.872 -5.053 -10.274 1.00 94.75 96 MET A CA 1
ATOM 776 C C . MET A 1 96 ? 7.254 -4.527 -8.979 1.00 94.75 96 MET A C 1
ATOM 778 O O . MET A 1 96 ? 7.915 -4.496 -7.948 1.00 94.75 96 MET A O 1
ATOM 782 N N . GLY A 1 97 ? 5.998 -4.087 -9.046 1.00 95.06 97 GLY A N 1
ATOM 783 C CA . GLY A 1 97 ? 5.270 -3.546 -7.902 1.00 95.06 97 GLY A CA 1
ATOM 784 C C . GLY A 1 97 ? 4.131 -4.465 -7.476 1.00 95.06 97 GLY A C 1
ATOM 785 O O . GLY A 1 97 ? 3.412 -4.991 -8.325 1.00 95.06 97 GLY A O 1
ATOM 786 N N . VAL A 1 98 ? 3.942 -4.619 -6.170 1.00 96.06 98 VAL A N 1
ATOM 787 C CA . VAL A 1 98 ? 2.749 -5.206 -5.558 1.00 96.06 98 VAL A CA 1
ATOM 788 C C . VAL A 1 98 ? 2.162 -4.165 -4.619 1.00 96.06 98 VAL A C 1
ATOM 790 O O . VAL A 1 98 ? 2.848 -3.687 -3.722 1.00 96.06 98 VAL A O 1
ATOM 793 N N . ALA A 1 99 ? 0.896 -3.824 -4.828 1.00 96.88 99 ALA A N 1
ATOM 794 C CA . ALA A 1 99 ? 0.139 -2.961 -3.937 1.00 96.88 99 ALA A CA 1
ATOM 795 C C . ALA A 1 99 ? -0.945 -3.794 -3.252 1.00 96.88 99 ALA A C 1
ATOM 797 O O . ALA A 1 99 ? -1.679 -4.528 -3.918 1.00 96.88 99 ALA A O 1
ATOM 798 N N . ILE A 1 100 ? -1.008 -3.707 -1.927 1.00 96.81 100 ILE A N 1
ATOM 799 C CA . ILE A 1 100 ? -1.995 -4.397 -1.101 1.00 96.81 100 ILE A CA 1
ATOM 800 C C . ILE A 1 100 ? -2.733 -3.335 -0.302 1.00 96.81 100 ILE A C 1
ATOM 802 O O . ILE A 1 100 ? -2.132 -2.672 0.541 1.00 96.81 100 ILE A O 1
ATOM 806 N N . ASP A 1 101 ? -4.026 -3.194 -0.566 1.00 97.38 101 ASP A N 1
ATOM 807 C CA . ASP A 1 101 ? -4.900 -2.344 0.230 1.00 97.38 101 ASP A CA 1
ATOM 808 C C . ASP A 1 101 ? -5.201 -3.016 1.575 1.00 97.38 101 ASP A C 1
ATOM 810 O O . ASP A 1 101 ? -5.763 -4.114 1.631 1.00 97.38 101 ASP A O 1
ATOM 814 N N . ILE A 1 102 ? -4.787 -2.361 2.658 1.00 97.56 102 ILE A N 1
ATOM 815 C CA . ILE A 1 102 ? -4.996 -2.803 4.039 1.00 97.56 102 ILE A CA 1
ATOM 816 C C . ILE A 1 102 ? -5.937 -1.872 4.811 1.00 97.56 102 ILE A C 1
ATOM 818 O O . ILE A 1 102 ? -6.052 -2.005 6.028 1.00 97.56 102 ILE A O 1
ATOM 822 N N . THR A 1 103 ? -6.634 -0.959 4.131 1.00 97.25 103 THR A N 1
ATOM 823 C CA . THR A 1 103 ? -7.541 0.023 4.753 1.00 97.25 103 THR A CA 1
ATOM 824 C C . THR A 1 103 ? -8.600 -0.679 5.592 1.00 97.25 103 THR A C 1
ATOM 826 O O . THR A 1 103 ? -8.663 -0.486 6.803 1.00 97.25 103 THR A O 1
ATOM 829 N N . SER A 1 104 ? -9.340 -1.611 4.980 1.00 95.94 104 SER A N 1
ATOM 830 C CA . SER A 1 104 ? -10.377 -2.385 5.678 1.00 95.94 104 SER A CA 1
ATOM 831 C C . SER A 1 104 ? -9.833 -3.224 6.839 1.00 95.94 104 SER A C 1
ATOM 833 O O . SER A 1 104 ? -10.525 -3.418 7.836 1.00 95.94 104 SER A O 1
ATOM 835 N N . LEU A 1 105 ? -8.590 -3.708 6.737 1.00 96.81 105 LEU A N 1
ATOM 836 C CA . LEU A 1 105 ? -7.945 -4.470 7.804 1.00 96.81 105 LEU A CA 1
ATOM 837 C C . LEU A 1 105 ? -7.648 -3.573 9.009 1.00 96.81 105 LEU A C 1
ATOM 839 O O . LEU A 1 105 ? -7.937 -3.960 10.141 1.00 96.81 105 LEU A O 1
ATOM 843 N N . ILE A 1 106 ? -7.105 -2.378 8.765 1.00 96.19 106 ILE A N 1
ATOM 844 C CA . ILE A 1 106 ? -6.821 -1.392 9.811 1.00 96.19 106 ILE A CA 1
ATOM 845 C C . ILE A 1 106 ? -8.123 -0.935 10.469 1.00 96.19 106 ILE A C 1
ATOM 847 O O . ILE A 1 106 ? -8.219 -0.974 11.690 1.00 96.19 106 ILE A O 1
ATOM 851 N N . GLU A 1 107 ? -9.146 -0.586 9.688 1.00 95.38 107 GLU A N 1
ATOM 852 C CA . GLU A 1 107 ? -10.451 -0.167 10.215 1.00 95.38 107 GLU A CA 1
ATOM 853 C C . GLU A 1 107 ? -11.082 -1.240 11.110 1.00 95.38 107 GLU A C 1
ATOM 855 O O . GLU A 1 107 ? -11.529 -0.953 12.221 1.00 95.38 107 GLU A O 1
ATOM 860 N N . GLN A 1 108 ? -11.080 -2.499 10.662 1.00 96.12 108 GLN A N 1
ATOM 861 C CA . GLN A 1 108 ? -11.593 -3.618 11.453 1.00 96.12 108 GLN A CA 1
ATOM 862 C C . GLN A 1 108 ? -10.797 -3.821 12.740 1.00 96.12 108 GLN A C 1
ATOM 864 O O . GLN A 1 108 ? -11.388 -4.081 13.790 1.00 96.12 108 GLN A O 1
ATOM 869 N N . GLN A 1 109 ? -9.471 -3.698 12.674 1.00 96.06 109 GLN A N 1
ATOM 870 C CA . GLN A 1 109 ? -8.612 -3.817 13.843 1.00 96.06 109 GLN A CA 1
ATOM 871 C C . GLN A 1 109 ? -8.884 -2.694 14.851 1.00 96.06 109 GLN A C 1
ATOM 873 O O . GLN A 1 109 ? -9.012 -2.977 16.041 1.00 96.06 109 GLN A O 1
ATOM 878 N N . THR A 1 110 ? -9.045 -1.453 14.387 1.00 95.50 110 THR A N 1
ATOM 879 C CA . THR A 1 110 ? -9.391 -0.308 15.237 1.00 95.50 110 THR A CA 1
ATOM 880 C C . THR A 1 110 ? -10.743 -0.510 15.917 1.00 95.50 110 THR A C 1
ATOM 882 O O . THR A 1 110 ? -10.830 -0.400 17.137 1.00 95.50 110 THR A O 1
ATOM 885 N N . ILE A 1 111 ? -11.779 -0.901 15.168 1.00 96.38 111 ILE A N 1
ATOM 886 C CA . ILE A 1 111 ? -13.114 -1.169 15.729 1.00 96.38 111 ILE A CA 1
ATOM 887 C C . ILE A 1 111 ? -13.054 -2.286 16.780 1.00 96.38 111 ILE A C 1
ATOM 889 O O . ILE A 1 111 ? -13.676 -2.184 17.839 1.00 96.38 111 ILE A O 1
ATOM 893 N N . LEU A 1 112 ? -12.315 -3.363 16.504 1.00 96.62 112 LEU A N 1
ATOM 894 C CA . LEU A 1 112 ? -12.164 -4.474 17.441 1.00 96.62 112 LEU A CA 1
ATOM 895 C C . LEU A 1 112 ? -11.463 -4.034 18.734 1.00 96.62 112 LEU A C 1
ATOM 897 O O . LEU A 1 112 ? -11.857 -4.449 19.826 1.00 96.62 112 LEU A O 1
ATOM 901 N N . GLU A 1 113 ? -10.435 -3.197 18.620 1.00 96.38 113 GLU A N 1
ATOM 902 C CA . GLU A 1 113 ? -9.695 -2.676 19.765 1.00 96.38 113 GLU A CA 1
ATOM 903 C C . GLU A 1 113 ? -10.561 -1.753 20.632 1.00 96.38 113 GLU A C 1
ATOM 905 O O . GLU A 1 113 ? -10.593 -1.915 21.854 1.00 96.38 113 GLU A O 1
ATOM 910 N N . GLU A 1 114 ? -11.357 -0.878 20.019 1.00 96.62 114 GLU A N 1
ATOM 911 C CA . GLU A 1 114 ? -12.330 -0.032 20.722 1.00 96.62 114 GLU A CA 1
ATOM 912 C C . GLU A 1 114 ? -13.399 -0.861 21.451 1.00 96.62 114 GLU A C 1
ATOM 914 O O . GLU A 1 114 ? -13.703 -0.613 22.622 1.00 96.62 114 GLU A O 1
ATOM 919 N N . GLN A 1 115 ? -13.947 -1.891 20.799 1.00 96.50 115 GLN A N 1
ATOM 920 C CA . GLN A 1 115 ? -14.932 -2.784 21.416 1.00 96.50 115 GLN A CA 1
ATOM 921 C C . GLN A 1 115 ? -14.353 -3.538 22.613 1.00 96.50 115 GLN A C 1
ATOM 923 O O . GLN A 1 115 ? -15.029 -3.689 23.634 1.00 96.50 115 GLN A O 1
ATOM 928 N N . LYS A 1 116 ? -13.102 -3.996 22.505 1.00 96.69 116 LYS A N 1
ATOM 929 C CA . LYS A 1 116 ? -12.405 -4.665 23.602 1.00 96.69 116 LYS A CA 1
ATOM 930 C C . LYS A 1 116 ? -12.223 -3.722 24.791 1.00 96.69 116 LYS A C 1
ATOM 932 O O . LYS A 1 116 ? -12.564 -4.103 25.909 1.00 96.69 116 LYS A O 1
ATOM 937 N N . GLN A 1 117 ? -11.752 -2.498 24.554 1.00 96.88 117 GLN A N 1
ATOM 938 C CA . GLN A 1 117 ? -11.574 -1.495 25.6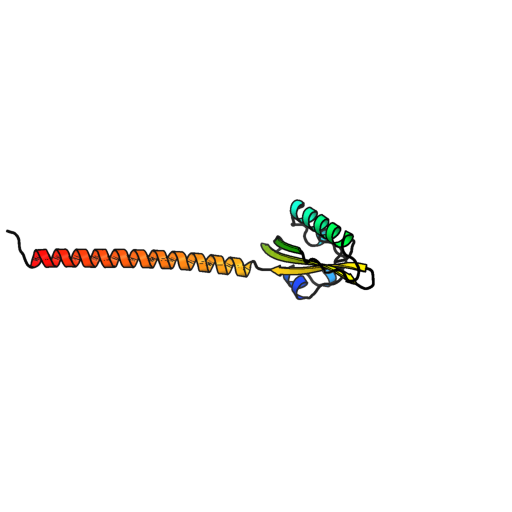09 1.00 96.88 117 GLN A CA 1
ATOM 939 C C . GLN A 1 117 ? -12.900 -1.169 26.309 1.00 96.88 117 GLN A C 1
ATOM 941 O O . GLN A 1 117 ? -12.965 -1.137 27.539 1.00 96.88 117 GLN A O 1
ATOM 946 N N . LEU A 1 118 ? -13.982 -1.004 25.543 1.00 96.69 118 LEU A N 1
ATOM 947 C CA . LEU A 1 118 ? -15.310 -0.756 26.100 1.00 96.69 118 LEU A CA 1
ATOM 948 C C . LEU A 1 118 ? -15.811 -1.938 26.945 1.00 96.69 118 LEU A C 1
ATOM 950 O O . LEU A 1 118 ? -16.365 -1.737 28.027 1.00 96.69 118 LEU A O 1
ATOM 954 N N . ALA A 1 119 ? -15.618 -3.171 26.474 1.00 96.50 119 ALA A N 1
ATOM 955 C CA . ALA A 1 119 ? -16.011 -4.369 27.211 1.00 96.50 119 ALA A CA 1
ATOM 956 C C . ALA A 1 119 ? -15.241 -4.506 28.535 1.00 96.50 119 ALA A C 1
ATOM 958 O O . ALA A 1 119 ? -15.846 -4.817 29.562 1.00 96.50 119 ALA A O 1
ATOM 959 N N . GLU A 1 120 ? -13.935 -4.229 28.530 1.00 96.75 120 GLU A N 1
ATOM 960 C CA . GLU A 1 120 ? -13.097 -4.215 29.735 1.00 96.75 120 GLU A CA 1
ATOM 961 C C . GLU A 1 120 ? -13.559 -3.142 30.734 1.00 96.75 120 GLU A C 1
ATOM 963 O O . GLU A 1 120 ? -13.681 -3.418 31.930 1.00 96.75 120 GLU A O 1
ATOM 968 N N . GLU A 1 121 ? -13.897 -1.938 30.262 1.00 96.75 121 GLU A N 1
ATOM 969 C CA . GLU A 1 121 ? -14.419 -0.872 31.123 1.00 96.75 121 GLU A CA 1
ATOM 970 C C . GLU A 1 121 ? -15.767 -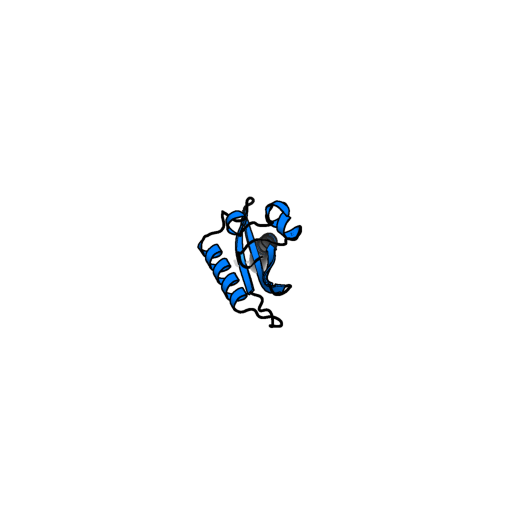1.250 31.757 1.00 96.75 121 GLU A C 1
ATOM 972 O O . GLU A 1 121 ? -15.984 -1.026 32.953 1.00 96.75 121 GLU A O 1
ATOM 977 N N . LEU A 1 122 ? -16.677 -1.838 30.977 1.00 95.56 122 LEU A N 1
ATOM 978 C CA . LEU A 1 122 ? -17.978 -2.294 31.469 1.00 95.56 122 LEU A CA 1
ATOM 979 C C . LEU A 1 122 ? -17.836 -3.432 32.483 1.00 95.56 122 LEU A C 1
ATOM 981 O O . LEU A 1 122 ? -18.521 -3.412 33.508 1.00 95.56 122 LEU A O 1
ATOM 985 N N . ALA A 1 123 ? -16.938 -4.386 32.231 1.00 95.31 123 ALA A N 1
ATOM 986 C CA . ALA A 1 123 ? -16.650 -5.477 33.155 1.00 95.31 123 ALA A CA 1
ATOM 987 C C . ALA A 1 123 ? -16.120 -4.945 34.494 1.00 95.31 123 ALA A C 1
ATOM 989 O O . ALA A 1 123 ? -16.650 -5.312 35.542 1.00 95.31 123 ALA A O 1
ATOM 990 N N . ARG A 1 124 ? -15.165 -4.004 34.463 1.00 95.00 124 ARG A N 1
ATOM 991 C CA . ARG A 1 124 ? -14.633 -3.368 35.677 1.00 95.00 124 ARG A CA 1
ATOM 992 C C . ARG A 1 124 ? -15.726 -2.646 36.468 1.00 95.00 124 ARG A C 1
ATOM 994 O O . ARG A 1 124 ? -15.844 -2.841 37.672 1.00 95.00 124 ARG A O 1
ATOM 1001 N N . LYS A 1 125 ? -16.577 -1.859 35.799 1.00 93.12 125 LYS A N 1
ATOM 1002 C CA . LYS A 1 125 ? -17.705 -1.169 36.457 1.00 93.12 125 LYS A CA 1
ATOM 1003 C C . LYS A 1 125 ? -18.708 -2.146 37.072 1.00 93.12 125 LYS A C 1
ATOM 1005 O O . LYS A 1 125 ? -19.262 -1.870 38.137 1.00 93.12 125 LYS A O 1
ATOM 1010 N N . ALA A 1 126 ? -18.968 -3.271 36.408 1.00 92.31 126 ALA A N 1
ATOM 1011 C CA . ALA A 1 126 ? -19.855 -4.307 36.926 1.00 92.31 126 ALA A CA 1
ATOM 1012 C C . ALA A 1 126 ? -19.266 -4.982 38.174 1.00 92.31 126 ALA A C 1
ATOM 1014 O O . ALA A 1 126 ? -19.989 -5.169 39.152 1.00 92.31 126 ALA A O 1
ATOM 1015 N N . GLU A 1 127 ? -17.966 -5.282 38.171 1.00 92.38 127 GLU A N 1
ATOM 1016 C CA . GLU A 1 127 ? -17.246 -5.849 39.317 1.00 92.38 127 GLU A CA 1
ATOM 1017 C C . GLU A 1 127 ? -17.215 -4.887 40.514 1.00 92.38 127 GLU A C 1
ATOM 1019 O O . GLU A 1 127 ? -17.556 -5.281 41.632 1.00 92.38 127 GLU A O 1
ATOM 1024 N N . GLU A 1 128 ? -16.911 -3.608 40.279 1.00 91.88 128 GLU A N 1
ATOM 1025 C CA . GLU A 1 128 ? -16.973 -2.556 41.302 1.00 91.88 128 GLU A CA 1
ATOM 1026 C C . GLU A 1 128 ? -18.387 -2.447 41.891 1.00 91.88 128 GLU A C 1
ATOM 1028 O O . GLU A 1 128 ? -18.565 -2.421 43.107 1.00 91.88 128 GLU A O 1
ATOM 1033 N N . THR A 1 129 ? -19.419 -2.451 41.042 1.00 88.69 129 THR A N 1
ATOM 1034 C CA . THR A 1 129 ? -20.819 -2.389 41.490 1.00 88.69 129 THR A CA 1
ATOM 1035 C C . THR A 1 129 ? -21.222 -3.629 42.286 1.00 88.69 129 THR A C 1
ATOM 1037 O O . THR A 1 129 ? -21.969 -3.508 43.258 1.00 88.69 129 THR A O 1
ATOM 1040 N N . SER A 1 130 ? -20.765 -4.817 41.880 1.00 88.56 130 SER A N 1
ATOM 1041 C CA . SER A 1 130 ? -21.031 -6.063 42.605 1.00 88.56 130 SER A CA 1
ATOM 1042 C C . SER A 1 130 ? -20.399 -6.018 43.989 1.00 88.56 130 SER A C 1
ATOM 1044 O O . SER A 1 130 ? -21.102 -6.202 44.977 1.00 88.56 130 SER A O 1
ATOM 1046 N N . THR A 1 131 ? -19.116 -5.657 44.061 1.00 87.69 131 THR A N 1
ATOM 1047 C CA . THR A 1 131 ? -18.377 -5.527 45.324 1.00 87.69 131 THR A CA 1
ATOM 1048 C C . THR A 1 131 ? -19.046 -4.516 46.258 1.00 87.69 131 THR A C 1
ATOM 1050 O O . THR A 1 131 ? -19.314 -4.826 47.414 1.00 87.69 131 THR A O 1
ATOM 1053 N N . LEU A 1 132 ? -19.425 -3.336 45.750 1.00 84.88 132 LEU A N 1
ATOM 1054 C CA . LEU A 1 132 ? -20.127 -2.317 46.542 1.00 84.88 132 LEU A CA 1
ATOM 1055 C C . LEU A 1 132 ? -21.486 -2.801 47.068 1.00 84.88 132 LEU A C 1
ATOM 1057 O O . LEU A 1 132 ? -21.877 -2.456 48.185 1.00 84.88 132 LEU A O 1
ATOM 1061 N N . LYS A 1 133 ? -22.230 -3.583 46.275 1.00 81.12 133 LYS A N 1
ATOM 1062 C CA . LYS A 1 133 ? -23.499 -4.181 46.717 1.00 81.12 133 LYS A CA 1
ATOM 1063 C C . LYS A 1 133 ? -23.278 -5.231 47.798 1.00 81.12 133 LYS A C 1
ATOM 1065 O O . LYS A 1 133 ? -24.033 -5.241 48.769 1.00 81.12 133 LYS A O 1
ATOM 1070 N N . ASP A 1 134 ? -22.273 -6.082 47.639 1.00 84.56 134 ASP A N 1
ATOM 1071 C CA . ASP A 1 134 ? -21.949 -7.132 48.603 1.00 84.56 134 ASP A CA 1
ATOM 1072 C C . ASP A 1 134 ? -21.508 -6.527 49.943 1.00 84.56 134 ASP A C 1
ATOM 1074 O O . ASP A 1 134 ? -22.040 -6.906 50.989 1.00 84.56 134 ASP A O 1
ATOM 1078 N N . ASP A 1 135 ? -20.649 -5.504 49.912 1.00 81.06 135 ASP A N 1
ATOM 1079 C CA . ASP A 1 135 ? -20.227 -4.747 51.097 1.00 81.06 135 ASP A CA 1
ATOM 1080 C C . ASP A 1 135 ? -21.413 -4.060 51.789 1.00 81.06 135 ASP A C 1
ATOM 1082 O O . ASP A 1 135 ? -21.554 -4.111 53.015 1.00 81.06 135 ASP A O 1
ATOM 1086 N N . PHE A 1 136 ? -22.310 -3.438 51.017 1.00 82.75 136 PHE A N 1
ATOM 1087 C CA . PHE A 1 136 ? -23.520 -2.821 51.560 1.00 82.75 136 PHE A CA 1
ATOM 1088 C C . PHE A 1 136 ? -24.423 -3.849 52.258 1.00 82.75 136 PHE A C 1
ATOM 1090 O O . PHE A 1 136 ? -24.868 -3.619 53.386 1.00 82.75 136 PHE A O 1
ATOM 1097 N N . LEU A 1 137 ? -24.682 -4.997 51.623 1.00 82.56 137 LEU A N 1
ATOM 1098 C CA . LEU A 1 137 ? -25.511 -6.060 52.198 1.00 82.56 137 LEU A CA 1
ATOM 1099 C C . LEU A 1 137 ? -24.872 -6.684 53.444 1.00 82.56 137 LEU A C 1
ATOM 1101 O O . LEU A 1 137 ? -25.580 -6.956 54.419 1.00 82.56 137 LEU A O 1
ATOM 1105 N N . ALA A 1 138 ? -23.553 -6.884 53.440 1.00 82.56 138 ALA A N 1
ATOM 1106 C CA . ALA A 1 138 ? -22.815 -7.395 54.589 1.00 82.56 138 ALA A CA 1
ATOM 1107 C C . ALA A 1 138 ? -22.940 -6.452 55.795 1.00 82.56 138 ALA A C 1
ATOM 1109 O O . ALA A 1 138 ? -23.300 -6.901 56.888 1.00 82.56 138 ALA A O 1
ATOM 1110 N N . ASN A 1 139 ? -22.742 -5.147 55.583 1.00 73.31 139 ASN A N 1
ATOM 1111 C CA . ASN A 1 139 ? -22.879 -4.132 56.628 1.00 73.31 139 ASN A CA 1
ATOM 1112 C C . ASN A 1 139 ? -24.315 -4.063 57.175 1.00 73.31 139 ASN A C 1
ATOM 1114 O O . ASN A 1 139 ? -24.518 -4.103 58.389 1.00 73.31 139 ASN A O 1
ATOM 1118 N N . MET A 1 140 ? -25.328 -4.071 56.303 1.00 74.94 140 MET A N 1
ATOM 1119 C CA . MET A 1 140 ? -26.734 -4.045 56.729 1.00 74.94 140 MET A CA 1
ATOM 1120 C C . MET A 1 140 ? -27.159 -5.302 57.495 1.00 74.94 140 MET A C 1
ATOM 1122 O O . MET A 1 140 ? -27.882 -5.210 58.489 1.00 74.94 140 MET A O 1
ATOM 1126 N N . SER A 1 141 ? -26.688 -6.487 57.096 1.00 69.38 141 SER A N 1
ATOM 1127 C CA . SER A 1 141 ? -26.966 -7.719 57.844 1.00 69.38 141 SER A CA 1
ATOM 1128 C C . SER A 1 141 ? -26.319 -7.722 59.232 1.00 69.38 141 SER A C 1
ATOM 1130 O O . SER A 1 141 ? -26.836 -8.390 60.133 1.00 69.38 141 SER A O 1
ATOM 1132 N N . HIS A 1 142 ? -25.189 -7.036 59.401 1.00 73.50 142 HIS A N 1
ATOM 1133 C CA . HIS A 1 142 ? -24.478 -6.950 60.673 1.00 73.50 142 HIS A CA 1
ATOM 1134 C C . HIS A 1 142 ? -25.205 -6.028 61.667 1.00 73.50 142 HIS A C 1
ATOM 1136 O O . HIS A 1 142 ? -25.322 -6.365 62.849 1.00 73.50 142 HIS A O 1
ATOM 1142 N N . GLU A 1 143 ? -25.766 -4.917 61.180 1.00 70.06 143 GLU A N 1
ATOM 1143 C CA . GLU A 1 143 ? -26.579 -3.990 61.981 1.00 70.06 143 GLU A CA 1
ATOM 1144 C C . GLU A 1 143 ? -27.949 -4.575 62.354 1.00 70.06 143 GLU A C 1
ATOM 1146 O O . GLU A 1 143 ? -28.396 -4.435 63.488 1.00 70.06 143 GLU A O 1
ATOM 1151 N N . LEU A 1 144 ? -28.593 -5.330 61.458 1.00 64.06 144 LEU A N 1
ATOM 1152 C CA . LEU A 1 144 ? -29.865 -6.001 61.763 1.00 64.06 144 LEU A CA 1
ATOM 1153 C C . LEU A 1 144 ? -29.728 -7.117 62.813 1.00 64.06 144 LEU A C 1
ATOM 1155 O O . LEU A 1 144 ? -30.676 -7.392 63.549 1.00 64.06 144 LEU A O 1
ATOM 1159 N N . ARG A 1 145 ? -28.565 -7.781 62.886 1.00 67.12 145 ARG A N 1
ATOM 1160 C CA . ARG A 1 145 ? -28.279 -8.831 63.885 1.00 67.12 145 ARG A CA 1
ATOM 1161 C C . ARG A 1 145 ? -27.814 -8.286 65.232 1.00 67.12 145 ARG A C 1
ATOM 1163 O O . ARG A 1 145 ? -27.835 -9.025 66.213 1.00 67.12 145 ARG A O 1
ATOM 1170 N N . THR A 1 146 ? -27.436 -7.015 65.285 1.00 59.44 146 THR A N 1
ATOM 1171 C CA . THR A 1 146 ? -26.993 -6.344 66.506 1.00 59.44 146 THR A CA 1
ATOM 1172 C C . THR A 1 146 ? -27.699 -4.992 66.574 1.00 59.44 146 THR A C 1
ATOM 1174 O O . THR A 1 146 ? -27.088 -3.979 66.242 1.00 59.44 146 THR A O 1
ATOM 1177 N N . PRO A 1 147 ? -28.996 -4.945 66.940 1.00 51.81 147 PRO A N 1
ATOM 1178 C CA . PRO A 1 147 ? -29.681 -3.671 67.071 1.00 51.81 147 PRO A CA 1
ATOM 1179 C C . PRO A 1 147 ? -29.019 -2.901 68.219 1.00 51.81 147 PRO A C 1
ATOM 1181 O O . PRO A 1 147 ? -29.135 -3.275 69.387 1.00 51.81 147 PRO A O 1
ATOM 1184 N N . LEU A 1 148 ? -28.253 -1.869 67.871 1.00 60.62 148 LEU A N 1
ATOM 1185 C CA . LEU A 1 148 ? -27.739 -0.888 68.819 1.00 60.62 148 LEU A CA 1
ATOM 1186 C C . LEU A 1 148 ? -28.925 -0.031 69.285 1.00 60.62 148 LEU A C 1
ATOM 1188 O O . LEU A 1 148 ? -29.589 0.600 68.464 1.00 60.62 148 LEU A O 1
ATOM 1192 N N . ASN A 1 149 ? -29.200 -0.073 70.594 1.00 46.44 149 ASN A N 1
ATOM 119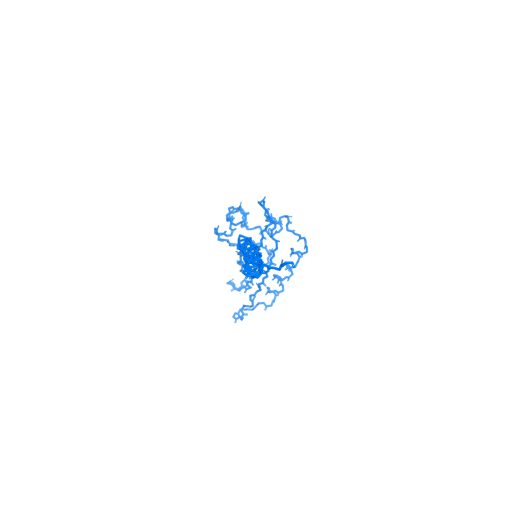3 C CA . ASN A 1 149 ? -30.017 0.923 71.298 1.00 46.44 149 ASN A CA 1
ATOM 1194 C C . ASN A 1 149 ? -29.335 2.293 71.282 1.00 46.44 149 ASN A C 1
ATOM 1196 O O . ASN A 1 149 ? -28.090 2.317 71.427 1.00 46.44 149 ASN A O 1
#

Sequence (149 aa):
MSYDNTYTRVNESFARMIGKRSEEILDKTDEELFPLLSDDIRNRLLASNKNSLDTVEENDDQETLEEIISLPLEDGEHIIILKKTPIVEHGQKRIMGVAIDITSLIEQQTILEEQKQLAEELARKAEETSTLKDDFLANMSHELRTPLN

Foldseek 3Di:
DALVQADQDDDPVVCVVQPHDRVVRGRDHCCVSQVVDDPVVVVVVNVVLNVQQVPDDDPDDWDKDWDWDFGQHPVGTWIWTKIWTWDQDPNGTDIDIDIDTCRVVVVVVVVVVVVVVVVVVVVVVVVVVVVVVVVVVVVVVVCVVPPDD

pLDDT: mean 90.79, std 9.34, range [46.44, 97.88]

Radius of gyration: 28.91 Å; chains: 1; bounding box: 52×28×92 Å

Secondary structure (DSSP, 8-state):
--TTSB-----HHHHHHTT--HHHHTT-BHHHH-TTS-HHHHHHHHHHHHHHHHH--TT---PPEEEEEEEE-SS-EEEEEEEEEEEEETTEEEEEEEEEE-HHHHHHHHHHHHHHHHHHHHHHHHHHHHHHHHHHHHHHHHHHHS---